Protein AF-0000000074580171 (afdb_homodimer)

pLDDT: mean 85.08, std 16.2, range [37.31, 98.12]

Foldseek 3Di:
DDKDKDWDWDDDPVDIDIDIDIDDPVQDPLNVVVVRVCCVVVVPDDSVDDDDDDDDDDDDPPDDDDPPDDDDDDDDPPPDPVVVVVVVVVD/DDKDKDWDWDDDPVDIDIDIDIDDPVQDPLNVVVVRVCCVVVVPDDSVDDDDDDDDDDDDPPDDDDPPDDDDDDDDVPPDPVVVVVVVVVD

Organism: Dichelobacter nodosus (strain VCS1703A) (NCBI:txid246195)

Sequence (182 aa):
MAQINVEIVYATAYRQKIISLAVEEGTTAQQAVLAAKIADFFPEIDLNQLDLGIFSQPCRADTPLRDGDRVEIYRPLRCDPKEMRRQRARRMAQINVEIVYATAYRQKIISLAVEEGTTAQQAVLAAKIADFFPEIDLNQLDLGIFSQPCRADTPLRDGDRVEIYRPLRCDPKEMRRQRARR

InterPro domains:
  IPR005346 RnfH protein [MF_00460] (4-91)
  IPR005346 RnfH protein [PF03658] (4-86)
  IPR005346 RnfH protein [PTHR37483] (1-90)
  IPR016155 Molybdopterin synthase/thiamin biosynthesis sulphur carrier, beta-grasp [SSF54285] (3-77)
  IPR037021 RnfH superfamily [G3DSA:3.10.20.280] (1-88)

Radius of gyration: 18.35 Å; Cα contacts (8 Å, |Δi|>4): 334; chains: 2; bounding box: 47×48×29 Å

Solvent-accessible surface area (backbone atoms only — not comparable to full-atom values): 10418 Å² total; per-residue (Å²): 126,61,71,28,44,33,33,40,36,42,66,58,90,86,47,74,49,78,46,76,46,77,42,52,64,67,41,21,47,45,58,50,48,59,71,64,45,53,45,81,80,38,71,82,59,48,88,89,67,72,47,34,25,34,37,42,45,80,41,60,54,74,39,63,53,53,68,53,33,30,38,36,49,56,72,73,78,82,61,52,67,64,54,57,49,51,51,60,69,71,99,127,62,72,28,44,35,33,40,36,42,66,57,98,86,46,74,48,78,45,75,47,76,42,52,64,66,41,20,48,45,57,49,48,59,72,64,45,52,48,81,81,38,70,82,59,50,88,89,66,70,48,32,25,35,37,42,44,80,41,61,53,75,40,60,51,54,69,52,33,30,37,36,49,56,73,72,78,83,60,53,68,64,54,58,50,52,42,62,67,72,100

Nearest PDB structures (foldseek):
  2hj1-assembly1_B  TM=7.634E-01  e=1.946E-07  Haemophilus influenzae 86-028NP
  4uc6-assembly2_B  TM=4.251E-01  e=2.407E+00  Human respiratory syncytial virus A2
  8oou-assembly1_A  TM=4.090E-01  e=1.962E+00  Respiratory syncytial virus
  4ucb-assembly2_A  TM=4.060E-01  e=3.160E+00  Human respiratory syncytial virus A2
  4uca-assembly2_B  TM=3.929E-01  e=3.382E+00  Human respiratory syncytial virus A2

Secondary structure (DSSP, 8-state):
--EEEEEEEEE-SS-EEEEEEEEETT-BHHHHHHHHTGGGT-TT--TTS--EEEEEEEE-TTPBP-TT-EEEEPPPS---HHHHHHHHHH-/--EEEEEEEEE-SS-EEEEEEEEETT-BHHHHHHHHTGGGT-TT--TTS--EEEEEEEE-TTPBP-TTEEEEEPPPS---HHHHHHHHHH-

Structure (mmCIF, N/CA/C/O backbone):
data_AF-0000000074580171-model_v1
#
loop_
_entity.id
_entity.type
_entity.pdbx_description
1 polymer 'Protein RnfH'
#
loop_
_atom_site.group_PDB
_atom_site.id
_atom_site.type_symbol
_atom_site.label_atom_id
_atom_site.label_alt_id
_atom_site.label_comp_id
_atom_site.label_asym_id
_atom_site.label_entity_id
_atom_site.label_seq_id
_atom_site.pdbx_PDB_ins_code
_atom_site.Cartn_x
_atom_site.Cartn_y
_atom_site.Cartn_z
_atom_site.occupancy
_atom_site.B_iso_or_equiv
_atom_site.auth_seq_id
_atom_site.auth_comp_id
_atom_site.auth_asym_id
_atom_site.auth_atom_id
_atom_site.pdbx_PDB_model_num
ATOM 1 N N . MET A 1 1 ? -21.453 4.652 14.773 1 78.06 1 MET A N 1
ATOM 2 C CA . MET A 1 1 ? -20.906 3.99 13.586 1 78.06 1 MET A CA 1
ATOM 3 C C . MET A 1 1 ? -19.562 3.348 13.898 1 78.06 1 MET A C 1
ATOM 5 O O . MET A 1 1 ? -18.844 3.787 14.797 1 78.06 1 MET A O 1
ATOM 9 N N . ALA A 1 2 ? -19.297 2.273 13.312 1 92.81 2 ALA A N 1
ATOM 10 C CA . ALA A 1 2 ? -18.047 1.574 13.625 1 92.81 2 ALA A CA 1
ATOM 11 C C . ALA A 1 2 ? -16.828 2.422 13.258 1 92.81 2 ALA A C 1
ATOM 13 O O . ALA A 1 2 ? -16.906 3.264 12.359 1 92.81 2 ALA A O 1
ATOM 14 N N . GLN A 1 3 ? -15.867 2.395 14.156 1 97.19 3 GLN A N 1
ATOM 15 C CA . GLN A 1 3 ? -14.648 3.154 13.914 1 97.19 3 GLN A CA 1
ATOM 16 C C . GLN A 1 3 ? -13.562 2.266 13.312 1 97.19 3 GLN A C 1
ATOM 18 O O . GLN A 1 3 ? -13.523 1.061 13.57 1 97.19 3 GLN A O 1
ATOM 23 N N . ILE A 1 4 ? -12.805 2.857 12.492 1 94.06 4 ILE A N 1
ATOM 24 C CA . ILE A 1 4 ? -11.602 2.209 11.977 1 94.06 4 ILE A CA 1
ATOM 25 C C . ILE A 1 4 ? -10.375 3.053 12.305 1 94.06 4 ILE A C 1
ATOM 27 O O . ILE A 1 4 ? -10.484 4.27 12.484 1 94.06 4 ILE A O 1
ATOM 31 N N . ASN A 1 5 ? -9.258 2.359 12.414 1 94.62 5 ASN A N 1
ATOM 32 C CA . ASN A 1 5 ? -7.984 3.031 12.672 1 94.62 5 ASN A CA 1
ATOM 33 C C . ASN A 1 5 ? -7.156 3.17 11.406 1 94.62 5 ASN A C 1
ATOM 35 O O . ASN A 1 5 ? -6.969 2.197 10.672 1 94.62 5 ASN A O 1
ATOM 39 N N . VAL A 1 6 ? -6.723 4.422 11.148 1 94.62 6 VAL A N 1
ATOM 40 C CA . VAL A 1 6 ? -5.906 4.66 9.961 1 94.62 6 VAL A CA 1
ATOM 41 C C . VAL A 1 6 ? -4.711 5.539 10.32 1 94.62 6 VAL A C 1
ATOM 43 O O . VAL A 1 6 ? -4.656 6.102 11.414 1 94.62 6 VAL A O 1
ATOM 46 N N . GLU A 1 7 ? -3.777 5.555 9.359 1 95 7 GLU A N 1
ATOM 47 C CA . GLU A 1 7 ? -2.615 6.422 9.516 1 95 7 GLU A CA 1
ATOM 48 C C . GLU A 1 7 ? -2.473 7.371 8.32 1 95 7 GLU A C 1
ATOM 50 O O . GLU A 1 7 ? -2.678 6.969 7.176 1 95 7 GLU A O 1
ATOM 55 N N . ILE A 1 8 ? -2.146 8.586 8.594 1 96.75 8 ILE A N 1
ATOM 56 C CA . ILE A 1 8 ? -1.8 9.578 7.586 1 96.75 8 ILE A CA 1
ATOM 57 C C . ILE A 1 8 ? -0.303 9.867 7.641 1 96.75 8 ILE A C 1
ATOM 59 O O . ILE A 1 8 ? 0.24 10.164 8.711 1 96.75 8 ILE A O 1
ATOM 63 N N . VAL A 1 9 ? 0.267 9.805 6.477 1 94.19 9 VAL A N 1
ATOM 64 C CA . VAL A 1 9 ? 1.719 9.953 6.449 1 94.19 9 VAL A CA 1
ATOM 65 C C . VAL A 1 9 ? 2.113 10.992 5.402 1 94.19 9 VAL A C 1
ATOM 67 O O . VAL A 1 9 ? 1.596 10.977 4.281 1 94.19 9 VAL A O 1
ATOM 70 N N . TYR A 1 10 ? 2.98 11.914 5.738 1 94.81 10 TYR A N 1
ATOM 71 C CA . TYR A 1 10 ? 3.662 12.828 4.828 1 94.81 10 TYR A CA 1
ATOM 72 C C . TYR A 1 10 ? 5.145 12.93 5.172 1 94.81 10 TYR A C 1
ATOM 74 O O . TYR A 1 10 ? 5.508 13.078 6.34 1 94.81 10 TYR A O 1
ATOM 82 N N . ALA A 1 11 ? 5.859 12.797 4.16 1 90.25 11 ALA A N 1
ATOM 83 C CA . ALA A 1 11 ? 7.301 12.812 4.402 1 90.25 11 ALA A CA 1
ATOM 84 C C . ALA A 1 11 ? 8.023 13.68 3.373 1 90.25 11 ALA A C 1
ATOM 86 O O . ALA A 1 11 ? 7.734 13.602 2.176 1 90.25 11 ALA A O 1
ATOM 87 N N . THR A 1 12 ? 8.859 14.516 3.887 1 86.94 12 THR A N 1
ATOM 88 C CA . THR A 1 12 ? 9.82 15.242 3.068 1 86.94 12 THR A CA 1
ATOM 89 C C . THR A 1 12 ? 11.234 14.688 3.26 1 86.94 12 THR A C 1
ATOM 91 O O . THR A 1 12 ? 11.422 13.695 3.965 1 86.94 12 THR A O 1
ATOM 94 N N . ALA A 1 13 ? 12.195 15.273 2.537 1 81.5 13 ALA A N 1
ATOM 95 C CA . ALA A 1 13 ? 13.578 14.828 2.664 1 81.5 13 ALA A CA 1
ATOM 96 C C . ALA A 1 13 ? 14.07 14.984 4.098 1 81.5 13 ALA A C 1
ATOM 98 O O . ALA A 1 13 ? 14.961 14.25 4.539 1 81.5 13 ALA A O 1
ATOM 99 N N . TYR A 1 14 ? 13.477 15.781 4.922 1 83.44 14 TYR A N 1
ATOM 100 C CA . TYR A 1 14 ? 14.07 16.109 6.211 1 83.44 14 TYR A CA 1
ATOM 101 C C . TYR A 1 14 ? 13.078 15.875 7.344 1 83.44 14 TYR A C 1
ATOM 103 O O . TYR A 1 14 ? 13.453 15.883 8.516 1 83.44 14 TYR A O 1
ATOM 111 N N . ARG A 1 15 ? 11.875 15.727 6.945 1 90.06 15 ARG A N 1
ATOM 112 C CA . ARG A 1 15 ? 10.867 15.633 7.996 1 90.06 15 ARG A CA 1
ATOM 113 C C . ARG A 1 15 ? 9.766 14.641 7.617 1 90.06 15 ARG A C 1
ATOM 115 O O . ARG A 1 15 ? 9.32 14.617 6.469 1 90.06 15 ARG A O 1
ATOM 122 N N . GLN A 1 16 ? 9.422 13.797 8.555 1 92.94 16 GLN A N 1
ATOM 123 C CA . GLN A 1 16 ? 8.297 12.883 8.375 1 92.94 16 GLN A CA 1
ATOM 124 C C . GLN A 1 16 ? 7.277 13.047 9.5 1 92.94 16 GLN A C 1
ATOM 126 O O . GLN A 1 16 ? 7.648 13.258 10.656 1 92.94 16 GLN A O 1
ATOM 131 N N . LYS A 1 17 ? 5.988 12.992 9.133 1 96 17 LYS A N 1
ATOM 132 C CA . LYS A 1 17 ? 4.902 13 10.109 1 96 17 LYS A CA 1
ATOM 133 C C . LYS A 1 17 ? 3.928 11.852 9.859 1 96 17 LYS A C 1
ATOM 135 O O . LYS A 1 17 ? 3.477 11.648 8.727 1 96 17 LYS A O 1
ATOM 140 N N . ILE A 1 18 ? 3.723 11.047 10.953 1 95.56 18 ILE A N 1
ATOM 141 C CA . ILE A 1 18 ? 2.732 9.977 10.938 1 95.56 18 ILE A CA 1
ATOM 142 C C . ILE A 1 18 ? 1.645 10.258 11.969 1 95.56 18 ILE A C 1
ATOM 144 O O . ILE A 1 18 ? 1.938 10.445 13.156 1 95.56 18 ILE A O 1
ATOM 148 N N . ILE A 1 19 ? 0.429 10.289 11.523 1 97.38 19 ILE A N 1
ATOM 149 C CA . ILE A 1 19 ? -0.688 10.562 12.414 1 97.38 19 ILE A CA 1
ATOM 150 C C . ILE A 1 19 ? -1.665 9.391 12.398 1 97.38 19 ILE A C 1
ATOM 152 O O . ILE A 1 19 ? -2.24 9.07 11.352 1 97.38 19 ILE A O 1
ATOM 156 N N . SER A 1 20 ? -1.737 8.789 13.508 1 96.81 20 SER A N 1
ATOM 157 C CA . SER A 1 20 ? -2.742 7.742 13.664 1 96.81 20 SER A CA 1
ATOM 158 C C . SER A 1 20 ? -4.051 8.312 14.195 1 96.81 20 SER A C 1
ATOM 160 O O . SER A 1 20 ? -4.051 9.117 15.133 1 96.81 20 SER A O 1
ATOM 162 N N . LEU A 1 21 ? -5.129 7.883 13.586 1 96.94 21 LEU A N 1
ATOM 163 C CA . LEU A 1 21 ? -6.402 8.398 14.078 1 96.94 21 LEU A CA 1
ATOM 164 C C . LEU A 1 21 ? -7.527 7.402 13.828 1 96.94 21 LEU A C 1
ATOM 166 O O . LEU A 1 21 ? -7.422 6.551 12.945 1 96.94 21 LEU A O 1
ATOM 170 N N . ALA A 1 22 ? -8.539 7.539 14.68 1 97.88 22 ALA A N 1
ATOM 171 C CA . ALA A 1 22 ? -9.773 6.777 14.508 1 97.88 22 ALA A CA 1
ATOM 172 C C . ALA A 1 22 ? -10.82 7.586 13.75 1 97.88 22 ALA A C 1
ATOM 174 O O . ALA A 1 22 ? -11.078 8.742 14.086 1 97.88 22 ALA A O 1
ATOM 175 N N . VAL A 1 23 ? -11.336 6.957 12.711 1 97.75 23 VAL A N 1
ATOM 176 C CA . VAL A 1 23 ? -12.367 7.621 11.922 1 97.75 23 VAL A CA 1
ATOM 177 C C . VAL A 1 23 ? -13.555 6.68 11.719 1 97.75 23 VAL A C 1
ATOM 179 O O . VAL A 1 23 ? -13.445 5.473 11.961 1 97.75 23 VAL A O 1
ATOM 182 N N . GLU A 1 24 ? -14.633 7.266 11.312 1 97.62 24 GLU A N 1
ATOM 183 C CA . GLU A 1 24 ? -15.805 6.438 11.039 1 97.62 24 GLU A CA 1
ATOM 184 C C . GLU A 1 24 ? -15.586 5.566 9.805 1 97.62 24 GLU A C 1
ATOM 186 O O . GLU A 1 24 ? -14.984 6.012 8.82 1 97.62 24 GLU A O 1
ATOM 191 N N . GLU A 1 25 ? -16.094 4.348 9.883 1 95.69 25 GLU A N 1
ATOM 192 C CA . GLU A 1 25 ? -16.125 3.52 8.68 1 95.69 25 GLU A CA 1
ATOM 193 C C . GLU A 1 25 ? -16.797 4.25 7.523 1 95.69 25 GLU A C 1
ATOM 195 O O . GLU A 1 25 ? -17.844 4.879 7.703 1 95.69 25 GLU A O 1
ATOM 200 N N . GLY A 1 26 ? -16.234 4.246 6.363 1 94.31 26 GLY A N 1
ATOM 201 C CA . GLY A 1 26 ? -16.766 4.973 5.223 1 94.31 26 GLY A CA 1
ATOM 202 C C . GLY A 1 26 ? -16.031 6.273 4.949 1 94.31 26 GLY A C 1
ATOM 203 O O . GLY A 1 26 ? -16.219 6.887 3.896 1 94.31 26 GLY A O 1
ATOM 204 N N . THR A 1 27 ? -15.211 6.695 5.891 1 97.06 27 THR A N 1
ATOM 205 C CA . THR A 1 27 ? -14.398 7.891 5.691 1 97.06 27 THR A CA 1
ATOM 206 C C . THR A 1 27 ? -13.484 7.723 4.488 1 97.06 27 THR A C 1
ATOM 208 O O . THR A 1 27 ? -12.883 6.664 4.297 1 97.06 27 THR A O 1
ATOM 211 N N . THR A 1 28 ? -13.383 8.766 3.672 1 96.19 28 THR A N 1
ATOM 212 C CA . THR A 1 28 ? -12.547 8.703 2.48 1 96.19 28 THR A CA 1
ATOM 213 C C . THR A 1 28 ? -11.117 9.125 2.807 1 96.19 28 THR A C 1
ATOM 215 O O . THR A 1 28 ? -10.859 9.68 3.877 1 96.19 28 THR A O 1
ATOM 218 N N . ALA A 1 29 ? -10.281 8.875 1.88 1 95.38 29 ALA A N 1
ATOM 219 C CA . ALA A 1 29 ? -8.883 9.273 2.043 1 95.38 29 ALA A CA 1
ATOM 220 C C . ALA A 1 29 ? -8.758 10.773 2.295 1 95.38 29 ALA A C 1
ATOM 222 O O . ALA A 1 29 ? -8.07 11.195 3.223 1 95.38 29 ALA A O 1
ATOM 223 N N . GLN A 1 30 ? -9.43 11.555 1.521 1 96.81 30 GLN A N 1
ATOM 224 C CA . GLN A 1 30 ? -9.352 13 1.682 1 96.81 30 GLN A CA 1
ATOM 225 C C . GLN A 1 30 ? -9.891 13.438 3.043 1 96.81 30 GLN A C 1
ATOM 227 O O . GLN A 1 30 ? -9.289 14.273 3.719 1 96.81 30 GLN A O 1
ATOM 232 N N . GLN A 1 31 ? -11.016 12.875 3.391 1 97.81 31 GLN A N 1
ATOM 233 C CA . GLN A 1 31 ? -11.617 13.227 4.676 1 97.81 31 GLN A CA 1
ATOM 234 C C . GLN A 1 31 ? -10.672 12.906 5.828 1 97.81 31 GLN A C 1
ATOM 236 O O . GLN A 1 31 ? -10.578 13.672 6.793 1 97.81 31 GLN A O 1
ATOM 241 N N . ALA A 1 32 ? -10.023 11.766 5.734 1 97.75 32 ALA A N 1
ATOM 242 C CA . ALA A 1 32 ? -9.078 11.367 6.777 1 97.75 32 ALA A CA 1
ATOM 243 C C . ALA A 1 32 ? -7.891 12.328 6.836 1 97.75 32 ALA A C 1
ATOM 245 O O . ALA A 1 32 ? -7.438 12.695 7.926 1 97.75 32 ALA A O 1
ATOM 246 N N . VAL A 1 33 ? -7.395 12.719 5.703 1 97.88 33 VAL A N 1
ATOM 247 C CA . VAL A 1 33 ? -6.289 13.672 5.641 1 97.88 33 VAL A CA 1
ATOM 248 C C . VAL A 1 33 ? -6.703 14.984 6.305 1 97.88 33 VAL A C 1
ATOM 250 O O . VAL A 1 33 ? -5.945 15.555 7.094 1 97.88 33 VAL A O 1
ATOM 253 N N . LEU A 1 34 ? -7.863 15.461 6.02 1 97.75 34 LEU A N 1
ATOM 254 C CA . LEU A 1 34 ? -8.375 16.688 6.609 1 97.75 34 LEU A CA 1
ATOM 255 C C . LEU A 1 34 ? -8.523 16.547 8.117 1 97.75 34 LEU A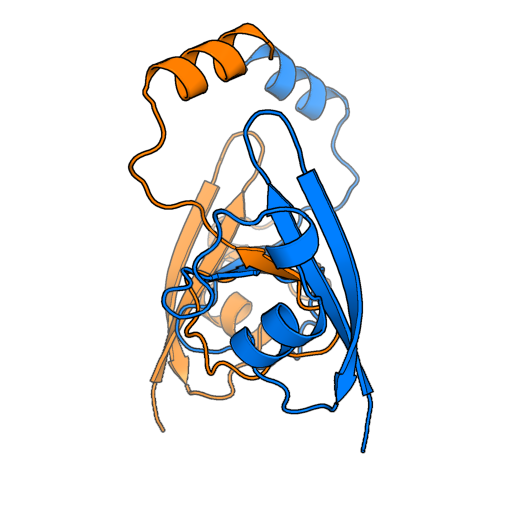 C 1
ATOM 257 O O . LEU A 1 34 ? -8.125 17.438 8.875 1 97.75 34 LEU A O 1
ATOM 261 N N . ALA A 1 35 ? -8.992 15.43 8.5 1 98 35 ALA A N 1
ATOM 262 C CA . ALA A 1 35 ? -9.203 15.18 9.922 1 98 35 ALA A CA 1
ATOM 263 C C . ALA A 1 35 ? -7.879 15.156 10.68 1 98 35 ALA A C 1
ATOM 265 O O . ALA A 1 35 ? -7.82 15.539 11.852 1 98 35 ALA A O 1
ATOM 266 N N . ALA A 1 36 ? -6.879 14.758 10.047 1 98.12 36 ALA A N 1
ATOM 267 C CA . ALA A 1 36 ? -5.559 14.641 10.656 1 98.12 36 ALA A CA 1
ATOM 268 C C . ALA A 1 36 ? -4.906 16.016 10.828 1 98.12 36 ALA A C 1
ATOM 270 O O . ALA A 1 36 ? -3.912 16.141 11.547 1 98.12 36 ALA A O 1
ATOM 271 N N . LYS A 1 37 ? -5.414 17.016 10.078 1 97.69 37 LYS A N 1
ATOM 272 C CA . LYS A 1 37 ? -4.879 18.375 10.125 1 97.69 37 LYS A CA 1
ATOM 273 C C . LYS A 1 37 ? -3.391 18.406 9.797 1 97.69 37 LYS A C 1
ATOM 275 O O . LYS A 1 37 ? -2.615 19.109 10.438 1 97.69 37 LYS A O 1
ATOM 280 N N . ILE A 1 38 ? -3.012 17.625 8.891 1 96.38 38 ILE A N 1
ATOM 281 C CA . ILE A 1 38 ? -1.619 17.453 8.492 1 96.38 38 ILE A CA 1
ATOM 282 C C . ILE A 1 38 ? -1.052 18.781 8.023 1 96.38 38 ILE A C 1
ATOM 284 O O . ILE A 1 38 ? 0.145 19.047 8.164 1 96.38 38 ILE A O 1
ATOM 288 N N . ALA A 1 39 ? -1.854 19.688 7.508 1 95.19 39 ALA A N 1
ATOM 289 C CA . ALA A 1 39 ? -1.424 20.984 6.992 1 95.19 39 ALA A CA 1
ATOM 290 C C . ALA A 1 39 ? -0.91 21.875 8.117 1 95.19 39 ALA A C 1
ATOM 292 O O . ALA A 1 39 ? -0.198 22.844 7.867 1 95.19 39 ALA A O 1
ATOM 293 N N . ASP A 1 40 ? -1.284 21.578 9.352 1 96.06 40 ASP A N 1
ATOM 294 C CA . ASP A 1 40 ? -0.739 22.312 10.492 1 96.06 40 ASP A CA 1
ATOM 295 C C . ASP A 1 40 ? 0.766 22.094 10.617 1 96.06 40 ASP A C 1
ATOM 297 O O . ASP A 1 40 ? 1.491 22.953 11.102 1 96.06 40 ASP A O 1
ATOM 301 N N . PHE A 1 41 ? 1.194 20.984 10.164 1 94.31 41 PHE A N 1
ATOM 302 C CA . PHE A 1 41 ? 2.604 20.625 10.258 1 94.31 41 PHE A CA 1
ATOM 303 C C . PHE A 1 41 ? 3.332 20.953 8.961 1 94.31 41 PHE A C 1
ATOM 305 O O . PHE A 1 41 ? 4.535 21.219 8.961 1 94.31 41 PHE A O 1
ATOM 312 N N . PHE A 1 42 ? 2.607 20.828 7.867 1 94.56 42 PHE A N 1
ATOM 313 C CA . PHE A 1 42 ? 3.139 21.094 6.535 1 94.56 42 PHE A CA 1
ATOM 314 C C . PHE A 1 42 ? 2.225 22.047 5.77 1 94.56 42 PHE A C 1
ATOM 316 O O . PHE A 1 42 ? 1.441 21.609 4.922 1 94.56 42 PHE A O 1
ATOM 323 N N . PRO A 1 43 ? 2.428 23.281 5.953 1 94.12 43 PRO A N 1
ATOM 324 C CA . PRO A 1 43 ? 1.531 24.266 5.34 1 94.12 43 PRO A CA 1
ATOM 325 C C . PRO A 1 43 ? 1.614 24.266 3.816 1 94.12 43 PRO A C 1
ATOM 327 O O . PRO A 1 43 ? 0.736 24.812 3.148 1 94.12 43 PRO A O 1
ATOM 330 N N . GLU A 1 44 ? 2.566 23.672 3.24 1 91.56 44 GLU A N 1
ATOM 331 C CA . GLU A 1 44 ? 2.76 23.641 1.794 1 91.56 44 GLU A CA 1
ATOM 332 C C . GLU A 1 44 ? 1.786 22.672 1.13 1 91.56 44 GLU A C 1
ATOM 334 O O . GLU A 1 44 ? 1.604 22.703 -0.09 1 91.56 44 GLU A O 1
ATOM 339 N N . ILE A 1 45 ? 1.227 21.812 1.882 1 93.62 45 ILE A N 1
ATOM 340 C CA . ILE A 1 45 ? 0.296 20.844 1.315 1 93.62 45 ILE A CA 1
ATOM 341 C C . ILE A 1 45 ? -0.976 21.562 0.857 1 93.62 45 ILE A C 1
ATOM 343 O O . ILE A 1 45 ? -1.599 22.297 1.632 1 93.62 45 ILE A O 1
ATOM 347 N N . ASP A 1 46 ? -1.277 21.328 -0.375 1 93.44 46 ASP A N 1
ATOM 348 C CA . ASP A 1 46 ? -2.553 21.812 -0.889 1 93.44 46 ASP A CA 1
ATOM 349 C C . ASP A 1 46 ? -3.662 20.797 -0.678 1 93.44 46 ASP A C 1
ATOM 351 O O . ASP A 1 46 ? -3.736 19.797 -1.4 1 93.44 46 ASP A O 1
ATOM 355 N N . LEU A 1 47 ? -4.582 21.031 0.178 1 93.19 47 LEU A N 1
ATOM 356 C CA . LEU A 1 47 ? -5.613 20.094 0.582 1 93.19 47 LEU A CA 1
ATOM 357 C C . LEU A 1 47 ? -6.656 19.922 -0.518 1 93.19 47 LEU A C 1
ATOM 359 O O . LEU A 1 47 ? -7.449 18.969 -0.484 1 93.19 47 LEU A O 1
ATOM 363 N N . ASN A 1 48 ? -6.637 20.844 -1.487 1 91 48 ASN A N 1
ATOM 364 C CA . ASN A 1 48 ? -7.578 20.75 -2.6 1 91 48 ASN A CA 1
ATOM 365 C C . ASN A 1 48 ? -7.004 19.906 -3.746 1 91 48 ASN A C 1
ATOM 367 O O . ASN A 1 48 ? -7.73 19.531 -4.66 1 91 48 ASN A O 1
ATOM 371 N N . GLN A 1 49 ? -5.754 19.75 -3.754 1 90.94 49 GLN A N 1
ATOM 372 C CA . GLN A 1 49 ? -5.066 18.969 -4.781 1 90.94 49 GLN A CA 1
ATOM 373 C C . GLN A 1 49 ? -4.133 17.938 -4.156 1 90.94 49 GLN A C 1
ATOM 375 O O . GLN A 1 49 ? -2.912 18.094 -4.195 1 90.94 49 GLN A O 1
ATOM 380 N N . LEU A 1 50 ? -4.703 16.906 -3.742 1 93.31 50 LEU A N 1
ATOM 381 C CA . LEU A 1 50 ? -3.932 15.875 -3.053 1 93.31 50 LEU A CA 1
ATOM 382 C C . LEU A 1 50 ? -3.625 14.711 -3.986 1 93.31 50 LEU A C 1
ATOM 384 O O . LEU A 1 50 ? -4.52 14.203 -4.668 1 93.31 50 LEU A O 1
ATOM 388 N N . ASP A 1 51 ? -2.379 14.383 -4.094 1 90.75 51 ASP A N 1
ATOM 389 C CA . ASP A 1 51 ? -1.978 13.094 -4.637 1 90.75 51 ASP A CA 1
ATOM 390 C C . ASP A 1 51 ? -1.764 12.07 -3.525 1 90.75 51 ASP A C 1
ATOM 392 O O . ASP A 1 51 ? -0.893 12.25 -2.67 1 90.75 51 ASP A O 1
ATOM 396 N N . LEU A 1 52 ? -2.617 11.039 -3.578 1 92.44 52 LEU A N 1
ATOM 397 C CA . LEU A 1 52 ? -2.633 10.117 -2.443 1 92.44 52 LEU A CA 1
ATOM 398 C C . LEU A 1 52 ? -2.367 8.688 -2.895 1 92.44 52 LEU A C 1
ATOM 400 O O . LEU A 1 52 ? -2.678 8.328 -4.031 1 92.44 52 LEU A O 1
ATOM 404 N N . GLY A 1 53 ? -1.835 7.957 -2.031 1 89.88 53 GLY A N 1
ATOM 405 C CA . GLY A 1 53 ? -1.735 6.512 -2.154 1 89.88 53 GLY A CA 1
ATOM 406 C C . GLY A 1 53 ? -2.09 5.781 -0.874 1 89.88 53 GLY A C 1
ATOM 407 O O . GLY A 1 53 ? -1.872 6.297 0.224 1 89.88 53 GLY A O 1
ATOM 408 N N . ILE A 1 54 ? -2.68 4.727 -1.01 1 87.94 54 ILE A N 1
ATOM 409 C CA . ILE A 1 54 ? -2.994 3.904 0.153 1 87.94 54 ILE A CA 1
ATOM 410 C C . ILE A 1 54 ? -2.059 2.699 0.2 1 87.94 54 ILE A C 1
ATOM 412 O O . ILE A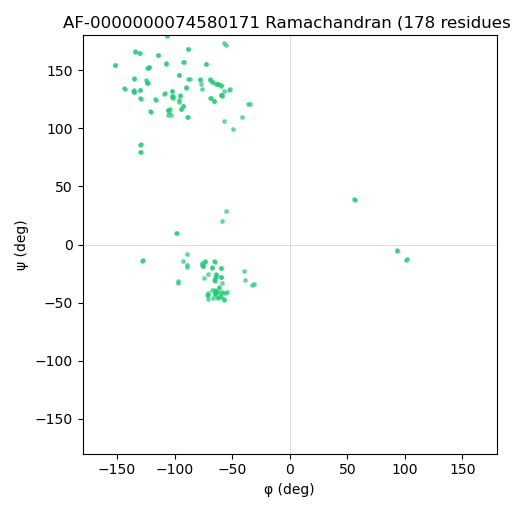 1 54 ? -1.852 2.027 -0.813 1 87.94 54 ILE A O 1
ATOM 416 N N . PHE A 1 55 ? -1.292 2.67 1.133 1 76.69 55 PHE A N 1
ATOM 417 C CA . PHE A 1 55 ? -0.424 1.522 1.371 1 76.69 55 PHE A CA 1
ATOM 418 C C . PHE A 1 55 ? -0.924 0.701 2.553 1 76.69 55 PHE A C 1
ATOM 420 O O . PHE A 1 55 ? -1.464 1.252 3.516 1 76.69 55 PHE A O 1
ATOM 427 N N . SER A 1 56 ? -1.396 -0.533 2.164 1 64.69 56 SER A N 1
ATOM 428 C CA . SER A 1 56 ? -1.929 -1.344 3.254 1 64.69 56 SER A CA 1
ATOM 429 C C . SER A 1 56 ? -0.807 -1.959 4.086 1 64.69 56 SER A C 1
ATOM 431 O O . SER A 1 56 ? 0.3 -2.168 3.584 1 64.69 56 SER A O 1
ATOM 433 N N . GLN A 1 57 ? -1.106 -1.895 5.434 1 65.75 57 GLN A N 1
ATOM 434 C CA . GLN A 1 57 ? -0.488 -2.836 6.363 1 65.75 57 GLN A CA 1
ATOM 435 C C . GLN A 1 57 ? -0.773 -4.277 5.957 1 65.75 57 GLN A C 1
ATOM 437 O O . GLN A 1 57 ? -1.668 -4.535 5.148 1 65.75 57 GLN A O 1
ATOM 442 N N . PRO A 1 58 ? -0.244 -5.164 6.539 1 75.94 58 PRO A N 1
ATOM 443 C CA . PRO A 1 58 ? -0.657 -6.566 6.441 1 75.94 58 PRO A CA 1
ATOM 444 C C . PRO A 1 58 ? -2.168 -6.727 6.285 1 75.94 58 PRO A C 1
ATOM 446 O O . PRO A 1 58 ? -2.939 -5.98 6.895 1 75.94 58 PRO A O 1
ATOM 449 N N . CYS A 1 59 ? -2.629 -7.379 5.16 1 84.06 59 CYS A N 1
ATOM 450 C CA . CYS A 1 59 ? -4.055 -7.586 4.934 1 84.06 59 CYS A CA 1
ATOM 451 C C . CYS A 1 59 ? -4.434 -9.047 5.145 1 84.06 59 CYS A C 1
ATOM 453 O O . CYS A 1 59 ? -3.592 -9.938 5 1 84.06 59 CYS A O 1
ATOM 455 N N . ARG A 1 60 ? -5.695 -9.203 5.449 1 87.5 60 ARG A N 1
ATOM 456 C CA . ARG A 1 60 ? -6.215 -10.562 5.547 1 87.5 60 ARG A CA 1
ATOM 457 C C . ARG A 1 60 ? -6.344 -11.195 4.164 1 87.5 60 ARG A C 1
ATOM 459 O O . ARG A 1 60 ? -6.582 -10.5 3.176 1 87.5 60 ARG A O 1
ATOM 466 N N . ALA A 1 61 ? -6.305 -12.484 4.199 1 91.94 61 ALA A N 1
ATOM 467 C CA . ALA A 1 61 ? -6.441 -13.234 2.953 1 91.94 61 ALA A CA 1
ATOM 468 C C . ALA A 1 61 ? -7.812 -13.016 2.324 1 91.94 61 ALA A C 1
ATOM 470 O O . ALA A 1 61 ? -7.953 -13.055 1.1 1 91.94 61 ALA A O 1
ATOM 471 N N . ASP A 1 62 ? -8.828 -12.672 3.102 1 93.19 62 ASP A N 1
ATOM 472 C CA . ASP A 1 62 ? -10.203 -12.562 2.605 1 93.19 62 ASP A CA 1
ATOM 473 C C . ASP A 1 62 ? -10.562 -11.117 2.299 1 93.19 62 ASP A C 1
ATOM 475 O O . ASP A 1 62 ? -11.727 -10.805 2.035 1 93.19 62 ASP A O 1
ATOM 479 N N . THR A 1 63 ? -9.641 -10.203 2.305 1 89.56 63 THR A N 1
ATOM 480 C CA . THR A 1 63 ? -9.898 -8.805 1.989 1 89.56 63 THR A CA 1
ATOM 481 C C . THR A 1 63 ? -10.312 -8.641 0.53 1 89.56 63 THR A C 1
ATOM 483 O O . THR A 1 63 ? -9.57 -9.023 -0.378 1 89.56 63 THR A O 1
ATOM 486 N N . PRO A 1 64 ? -11.469 -8.047 0.287 1 91.19 64 PRO A N 1
ATOM 487 C CA . PRO A 1 64 ? -11.82 -7.773 -1.106 1 91.19 64 PRO A CA 1
ATOM 488 C C . PRO A 1 64 ? -10.914 -6.723 -1.748 1 91.19 64 PRO A C 1
ATOM 490 O O . PRO A 1 64 ? -10.594 -5.711 -1.121 1 91.19 64 PRO A O 1
ATOM 493 N N . LEU A 1 65 ? -10.57 -6.973 -2.971 1 90.75 65 LEU A N 1
ATOM 494 C CA . LEU A 1 65 ? -9.641 -6.086 -3.66 1 90.75 65 LEU A CA 1
ATOM 495 C C . LEU A 1 65 ? -10.383 -4.992 -4.418 1 90.75 65 LEU A C 1
ATOM 497 O O . LEU A 1 65 ? -11.562 -5.152 -4.746 1 90.75 65 LEU A O 1
ATOM 501 N N . ARG A 1 66 ? -9.711 -3.924 -4.672 1 88 66 ARG A N 1
ATOM 502 C CA . ARG A 1 66 ? -10.18 -2.818 -5.5 1 88 66 ARG A CA 1
ATOM 503 C C . ARG A 1 66 ? -9.336 -2.68 -6.762 1 88 66 ARG A C 1
ATOM 505 O O . ARG A 1 66 ? -8.242 -3.254 -6.848 1 88 66 ARG A O 1
ATOM 512 N N . ASP A 1 67 ? -9.938 -1.959 -7.637 1 89.5 67 ASP A N 1
ATOM 513 C CA . ASP A 1 67 ? -9.203 -1.731 -8.875 1 89.5 67 ASP A CA 1
ATOM 514 C C . ASP A 1 67 ? -7.871 -1.035 -8.602 1 89.5 67 ASP A C 1
ATOM 516 O O . ASP A 1 67 ? -7.824 -0.032 -7.887 1 89.5 67 ASP A O 1
ATOM 520 N N . GLY A 1 68 ? -6.816 -1.607 -9.141 1 88.38 68 GLY A N 1
ATOM 521 C CA . GLY A 1 68 ? -5.508 -0.992 -9.016 1 88.38 68 GLY A CA 1
ATOM 522 C C . GLY A 1 68 ? -4.719 -1.502 -7.824 1 88.38 68 GLY A C 1
ATOM 523 O O . GLY A 1 68 ? -3.545 -1.163 -7.66 1 88.38 68 GLY A O 1
ATOM 524 N N . ASP A 1 69 ? -5.258 -2.35 -6.941 1 89.44 69 ASP A N 1
ATOM 525 C CA . ASP A 1 69 ? -4.531 -2.871 -5.789 1 89.44 69 ASP A CA 1
ATOM 526 C C . ASP A 1 69 ? -3.342 -3.721 -6.227 1 89.44 69 ASP A C 1
ATOM 528 O O . ASP A 1 69 ? -3.434 -4.477 -7.195 1 89.44 69 ASP A O 1
ATOM 532 N N . ARG A 1 70 ? -2.262 -3.492 -5.504 1 90.31 70 ARG A N 1
ATOM 533 C CA . ARG A 1 70 ? -1.113 -4.387 -5.605 1 90.31 70 ARG A CA 1
ATOM 534 C C . ARG A 1 70 ? -0.998 -5.273 -4.371 1 90.31 70 ARG A C 1
ATOM 536 O O . ARG A 1 70 ? -0.799 -4.777 -3.262 1 90.31 70 ARG A O 1
ATOM 543 N N . VAL A 1 71 ? -1.139 -6.516 -4.594 1 93.19 71 VAL A N 1
ATOM 544 C CA . VAL A 1 71 ? -1.015 -7.477 -3.502 1 93.19 71 VAL A CA 1
ATOM 545 C C . VAL A 1 71 ? 0.422 -7.988 -3.424 1 93.19 71 VAL A C 1
ATOM 547 O O . VAL A 1 71 ? 0.917 -8.609 -4.363 1 93.19 71 VAL A O 1
ATOM 550 N N . GLU A 1 72 ? 0.955 -7.699 -2.295 1 92.12 72 GLU A N 1
ATOM 551 C CA . GLU A 1 72 ? 2.307 -8.188 -2.037 1 92.12 72 GLU A CA 1
ATOM 552 C C . GLU A 1 72 ? 2.285 -9.414 -1.126 1 92.12 72 GLU A C 1
ATOM 554 O O . GLU A 1 72 ? 1.615 -9.414 -0.092 1 92.12 72 GLU A O 1
ATOM 559 N N . ILE A 1 73 ? 3.035 -10.477 -1.534 1 93.19 73 ILE A N 1
ATOM 560 C CA . ILE A 1 73 ? 3.203 -11.672 -0.711 1 93.19 73 ILE A CA 1
ATOM 561 C C . ILE A 1 73 ? 4.508 -11.578 0.074 1 93.19 73 ILE A C 1
ATOM 563 O O . ILE A 1 73 ? 5.59 -11.492 -0.515 1 93.19 73 ILE A O 1
ATOM 567 N N . TYR A 1 74 ? 4.344 -11.672 1.318 1 90.44 74 TYR A N 1
ATOM 568 C CA . TYR A 1 74 ? 5.52 -11.562 2.176 1 90.44 74 TYR A CA 1
ATOM 569 C C . TYR A 1 74 ? 6.203 -12.906 2.348 1 90.44 74 TYR A C 1
ATOM 571 O O . TYR A 1 74 ? 5.539 -13.945 2.408 1 90.44 74 TYR A O 1
ATOM 579 N N . ARG A 1 75 ? 7.469 -12.898 2.381 1 86.88 75 ARG A N 1
ATOM 580 C CA . ARG A 1 75 ? 8.242 -14.109 2.631 1 86.88 75 ARG A CA 1
ATOM 581 C C . ARG A 1 75 ? 8.242 -14.461 4.117 1 86.88 75 ARG A C 1
ATOM 583 O O . ARG A 1 75 ? 8.203 -13.57 4.969 1 86.88 75 ARG A O 1
ATOM 590 N N . PRO A 1 76 ? 8.18 -15.805 4.371 1 76.19 76 PRO A N 1
ATOM 591 C CA . PRO A 1 76 ? 8.312 -16.188 5.781 1 76.19 76 PRO A CA 1
ATOM 592 C C . PRO A 1 76 ? 9.641 -15.719 6.391 1 76.19 76 PRO A C 1
ATOM 594 O O . PRO A 1 76 ? 10.641 -15.609 5.68 1 76.19 76 PRO A O 1
ATOM 597 N N . LEU A 1 77 ? 9.602 -15.008 7.562 1 62.19 77 LEU A N 1
ATOM 598 C CA . LEU A 1 77 ? 10.75 -14.469 8.273 1 62.19 77 LEU A CA 1
ATOM 599 C C . LEU A 1 77 ? 11.914 -15.453 8.242 1 62.19 77 LEU A C 1
ATOM 601 O O . LEU A 1 77 ? 13.039 -15.102 8.617 1 62.19 77 LEU A O 1
ATOM 605 N N . ARG A 1 78 ? 11.977 -16.641 8.078 1 58.56 78 ARG A N 1
ATOM 606 C CA . ARG A 1 78 ? 13.195 -17.438 8.164 1 58.56 78 ARG A CA 1
ATOM 607 C C . ARG A 1 78 ? 14.266 -16.891 7.227 1 58.56 78 ARG A C 1
ATOM 609 O O . ARG A 1 78 ? 14.422 -17.375 6.105 1 58.56 78 ARG A O 1
ATOM 616 N N . CYS A 1 79 ? 14.227 -15.586 6.977 1 51.31 79 CYS A N 1
ATOM 617 C CA . CYS A 1 79 ? 15.297 -15.055 6.137 1 51.31 79 CYS A CA 1
ATOM 618 C C . CYS A 1 79 ? 16.641 -15.672 6.508 1 51.31 79 CYS A C 1
ATOM 620 O O . CYS A 1 79 ? 17.016 -15.695 7.68 1 51.31 79 CYS A O 1
ATOM 622 N N . ASP A 1 80 ? 17.172 -16.438 5.77 1 53.22 80 ASP A N 1
ATOM 623 C CA . ASP A 1 80 ? 18.547 -16.891 5.895 1 53.22 80 ASP A CA 1
ATOM 624 C C . ASP A 1 80 ? 19.5 -15.719 6.082 1 53.22 80 ASP A C 1
ATOM 626 O O . ASP A 1 80 ? 19.562 -14.82 5.238 1 53.22 80 ASP A O 1
ATOM 630 N N . PRO A 1 81 ? 19.891 -15.477 7.352 1 53.66 81 PRO A N 1
ATOM 631 C CA . PRO A 1 81 ? 20.891 -14.438 7.621 1 53.66 81 PRO A CA 1
ATOM 632 C C . PRO A 1 81 ? 21.891 -14.281 6.488 1 53.66 81 PRO A C 1
ATOM 634 O O . PRO A 1 81 ? 22.375 -13.172 6.238 1 53.66 81 PRO A O 1
ATOM 637 N N . LYS A 1 82 ? 22.188 -15.289 5.891 1 57.25 82 LYS A N 1
ATOM 638 C CA . LYS A 1 82 ? 23.156 -15.234 4.797 1 57.25 82 LYS A CA 1
ATOM 639 C C . LYS A 1 82 ? 22.594 -14.461 3.607 1 57.25 82 LYS A C 1
ATOM 641 O O . LYS A 1 82 ? 23.312 -13.672 2.982 1 57.25 82 LYS A O 1
ATOM 646 N N . GLU A 1 83 ? 21.484 -14.648 3.395 1 53.09 83 GLU A N 1
ATOM 647 C CA . GLU A 1 83 ? 20.859 -13.969 2.258 1 53.09 83 GLU A CA 1
ATOM 648 C C . GLU A 1 83 ? 20.672 -12.477 2.533 1 53.09 83 GLU A C 1
ATOM 650 O O . GLU A 1 83 ? 20.891 -11.648 1.649 1 53.09 83 GLU A O 1
ATOM 655 N N . MET A 1 84 ? 20.234 -12.148 3.695 1 50.94 84 MET A N 1
ATOM 656 C CA . MET A 1 84 ? 20.203 -10.75 4.098 1 50.94 84 MET A CA 1
ATOM 657 C C . MET A 1 84 ? 21.578 -10.102 3.955 1 50.94 84 MET A C 1
ATOM 659 O O . MET A 1 84 ? 21.688 -8.953 3.539 1 50.94 84 MET A O 1
ATOM 663 N N . ARG A 1 85 ? 22.516 -10.781 4.305 1 54.59 85 ARG A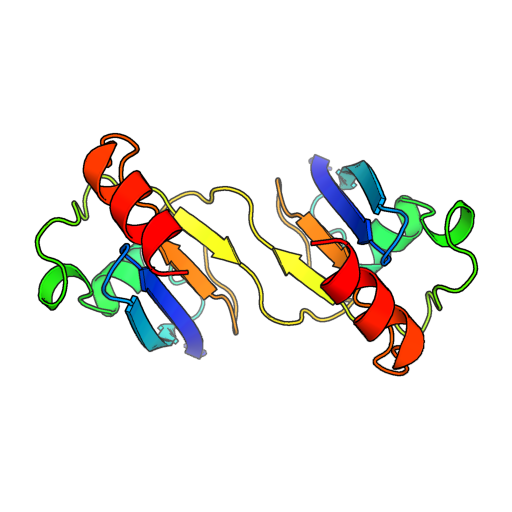 N 1
ATOM 664 C CA . ARG A 1 85 ? 23.891 -10.312 4.164 1 54.59 85 ARG A CA 1
ATOM 665 C C . ARG A 1 85 ? 24.266 -10.156 2.695 1 54.59 85 ARG A C 1
ATOM 667 O O . ARG A 1 85 ? 24.984 -9.219 2.332 1 54.59 85 ARG A O 1
ATOM 674 N N . ARG A 1 86 ? 23.938 -10.984 1.939 1 52.25 86 ARG A N 1
ATOM 675 C CA . ARG A 1 86 ? 24.25 -10.922 0.516 1 52.25 86 ARG A CA 1
ATOM 676 C C . ARG A 1 86 ? 23.547 -9.75 -0.152 1 52.25 86 ARG A C 1
ATOM 678 O O . ARG A 1 86 ? 24.141 -9.047 -0.975 1 52.25 86 ARG A O 1
ATOM 685 N N . GLN A 1 87 ? 22.438 -9.469 0.145 1 48.12 87 GLN A N 1
ATOM 686 C CA . GLN A 1 87 ? 21.656 -8.367 -0.407 1 48.12 87 GLN A CA 1
ATOM 687 C C . GLN A 1 87 ? 22.188 -7.023 0.077 1 48.12 87 GLN A C 1
ATOM 689 O O . GLN A 1 87 ? 22.203 -6.043 -0.673 1 48.12 87 GLN A O 1
ATOM 694 N N . ARG A 1 88 ? 22.484 -6.93 1.285 1 47 88 ARG A N 1
ATOM 695 C CA . ARG A 1 88 ? 23.125 -5.719 1.785 1 47 88 ARG A CA 1
ATOM 696 C C . ARG A 1 88 ? 24.484 -5.492 1.114 1 47 88 ARG A C 1
ATOM 698 O O . ARG A 1 88 ? 24.953 -4.355 1.008 1 47 88 ARG A O 1
ATOM 705 N N . ALA A 1 89 ? 25.203 -6.547 0.85 1 50.59 89 ALA A N 1
ATOM 706 C CA . ALA A 1 89 ? 26.5 -6.43 0.18 1 50.59 89 ALA A CA 1
ATOM 707 C C . ALA A 1 89 ? 26.328 -6.035 -1.284 1 50.59 89 ALA A C 1
ATOM 709 O O . ALA A 1 89 ? 27.219 -5.43 -1.881 1 50.59 89 ALA A O 1
ATOM 710 N N . ARG A 1 90 ? 25.219 -6.324 -1.875 1 43.41 90 ARG A N 1
ATOM 711 C CA . ARG A 1 90 ? 25.031 -5.996 -3.283 1 43.41 90 ARG A CA 1
ATOM 712 C C . ARG A 1 90 ? 24.375 -4.633 -3.443 1 43.41 90 ARG A C 1
ATOM 714 O O . ARG A 1 90 ? 24.219 -4.137 -4.562 1 43.41 90 ARG A O 1
ATOM 721 N N . ARG A 1 91 ? 23.797 -4.043 -2.357 1 37.31 91 ARG A N 1
ATOM 722 C CA . ARG A 1 91 ? 23.406 -2.652 -2.572 1 37.31 91 ARG A CA 1
ATOM 723 C C . ARG A 1 91 ? 24.594 -1.718 -2.363 1 37.31 91 ARG A C 1
ATOM 725 O O . ARG A 1 91 ? 25.375 -1.901 -1.429 1 37.31 91 ARG A O 1
ATOM 732 N N . MET B 1 1 ? -20.062 -9.5 -14.414 1 78.19 1 MET B N 1
ATOM 733 C CA . MET B 1 1 ? -19.656 -8.75 -13.227 1 78.19 1 MET B CA 1
ATOM 734 C C . MET B 1 1 ? -18.5 -7.809 -13.555 1 78.19 1 MET B C 1
ATOM 736 O O . MET B 1 1 ? -17.734 -8.055 -14.492 1 78.19 1 MET B O 1
ATOM 740 N N . ALA B 1 2 ? -18.469 -6.695 -12.969 1 93.06 2 ALA B N 1
ATOM 741 C CA . ALA B 1 2 ? -17.422 -5.73 -13.297 1 93.06 2 ALA B CA 1
ATOM 742 C C . ALA B 1 2 ? -16.047 -6.273 -12.961 1 93.06 2 ALA B C 1
ATOM 744 O O . ALA B 1 2 ? -15.898 -7.121 -12.078 1 93.06 2 ALA B O 1
ATOM 745 N N . GLN B 1 3 ? -15.125 -6.02 -13.875 1 97.25 3 GLN B N 1
ATOM 746 C CA . GLN B 1 3 ? -13.758 -6.477 -13.664 1 97.25 3 GLN B CA 1
ATOM 747 C C . GLN B 1 3 ? -12.891 -5.367 -13.078 1 97.25 3 GLN B C 1
ATOM 749 O O . GLN B 1 3 ? -13.133 -4.184 -13.328 1 97.25 3 GLN B O 1
ATOM 754 N N . ILE B 1 4 ? -12 -5.766 -12.266 1 94 4 ILE B N 1
ATOM 755 C CA . ILE B 1 4 ? -10.977 -4.859 -11.766 1 94 4 ILE B CA 1
ATOM 756 C C . ILE B 1 4 ? -9.594 -5.402 -12.117 1 94 4 ILE B C 1
ATOM 758 O O . ILE B 1 4 ? -9.414 -6.609 -12.297 1 94 4 ILE B O 1
ATOM 762 N N . ASN B 1 5 ? -8.656 -4.473 -12.234 1 94.56 5 ASN B N 1
ATOM 763 C CA . ASN B 1 5 ? -7.277 -4.836 -12.516 1 94.56 5 ASN B CA 1
ATOM 764 C C . ASN B 1 5 ? -6.41 -4.781 -11.266 1 94.56 5 ASN B C 1
ATOM 766 O O . ASN B 1 5 ? -6.438 -3.791 -10.531 1 94.56 5 ASN B O 1
ATOM 770 N N . VAL B 1 6 ? -5.707 -5.91 -11.023 1 94.5 6 VAL B N 1
ATOM 771 C CA . VAL B 1 6 ? -4.836 -5.953 -9.852 1 94.5 6 VAL B CA 1
ATOM 772 C C . VAL B 1 6 ? -3.48 -6.543 -10.234 1 94.5 6 VAL B C 1
ATOM 774 O O . VAL B 1 6 ? -3.318 -7.082 -11.336 1 94.5 6 VAL B O 1
ATOM 777 N N . GLU B 1 7 ? -2.553 -6.328 -9.289 1 95 7 GLU B N 1
ATOM 778 C CA . GLU B 1 7 ? -1.227 -6.914 -9.469 1 95 7 GLU B CA 1
ATOM 779 C C . GLU B 1 7 ? -0.85 -7.801 -8.289 1 95 7 GLU B C 1
ATOM 781 O O . GLU B 1 7 ? -1.121 -7.461 -7.137 1 95 7 GLU B O 1
ATOM 786 N N . ILE B 1 8 ? -0.252 -8.906 -8.578 1 96.75 8 ILE B N 1
ATOM 787 C CA . ILE B 1 8 ? 0.329 -9.797 -7.582 1 96.75 8 ILE B CA 1
ATOM 788 C C . ILE B 1 8 ? 1.853 -9.742 -7.66 1 96.75 8 ILE B C 1
ATOM 790 O O . ILE B 1 8 ? 2.43 -9.891 -8.742 1 96.75 8 ILE B O 1
ATOM 794 N N . VAL B 1 9 ? 2.414 -9.547 -6.508 1 94.31 9 VAL B N 1
ATOM 795 C CA . VAL B 1 9 ? 3.863 -9.359 -6.508 1 94.31 9 VAL B CA 1
ATOM 796 C C . VAL B 1 9 ? 4.5 -10.281 -5.469 1 94.31 9 VAL B C 1
ATOM 798 O O . VAL B 1 9 ? 4.012 -10.383 -4.34 1 94.31 9 VAL B O 1
ATOM 801 N N . TYR B 1 10 ? 5.551 -10.977 -5.82 1 94.88 10 TYR B N 1
ATOM 802 C CA . TYR B 1 10 ? 6.441 -11.703 -4.926 1 94.88 10 TYR B CA 1
ATOM 803 C C . TYR B 1 10 ? 7.898 -11.461 -5.293 1 94.88 10 TYR B C 1
ATOM 805 O O . TYR B 1 10 ? 8.266 -11.508 -6.469 1 94.88 10 TYR B O 1
ATOM 813 N N . ALA B 1 11 ? 8.594 -11.18 -4.285 1 90.38 11 ALA B N 1
ATOM 814 C CA . ALA B 1 11 ? 9.992 -10.859 -4.551 1 90.38 11 ALA B CA 1
ATOM 815 C C . ALA B 1 11 ? 10.906 -11.539 -3.535 1 90.38 11 ALA B C 1
ATOM 817 O O . ALA B 1 11 ? 10.625 -11.539 -2.334 1 90.38 11 ALA B O 1
ATOM 818 N N . THR B 1 12 ? 11.914 -12.156 -4.066 1 87.25 12 THR B N 1
ATOM 819 C CA . THR B 1 12 ? 13.023 -12.648 -3.264 1 87.25 12 THR B CA 1
ATOM 820 C C . THR B 1 12 ? 14.266 -11.781 -3.467 1 87.25 12 THR B C 1
ATOM 822 O O . THR B 1 12 ? 14.211 -10.766 -4.164 1 87.25 12 THR B O 1
ATOM 825 N N . ALA B 1 13 ? 15.359 -12.148 -2.768 1 81.75 13 ALA B N 1
ATOM 826 C CA . ALA B 1 13 ? 16.609 -11.391 -2.912 1 81.75 13 ALA B CA 1
ATOM 827 C C . ALA B 1 13 ? 17.094 -11.422 -4.355 1 81.75 13 ALA B C 1
ATOM 829 O O . ALA B 1 13 ? 17.797 -10.508 -4.801 1 81.75 13 ALA B O 1
ATOM 830 N N . TYR B 1 14 ? 16.688 -12.328 -5.156 1 83.94 14 TYR B N 1
ATOM 831 C CA . TYR B 1 14 ? 17.312 -12.516 -6.461 1 83.94 14 TYR B CA 1
ATOM 832 C C . TYR B 1 14 ? 16.266 -12.508 -7.574 1 83.94 14 TYR B C 1
ATOM 834 O O . TYR B 1 14 ? 16.625 -12.414 -8.758 1 83.94 14 TYR B O 1
ATOM 842 N N . ARG B 1 15 ? 15.078 -12.617 -7.156 1 90.5 15 ARG B N 1
ATOM 843 C CA . ARG B 1 15 ? 14.055 -12.758 -8.195 1 90.5 15 ARG B CA 1
ATOM 844 C C . ARG B 1 15 ? 12.766 -12.039 -7.789 1 90.5 15 ARG B C 1
ATOM 846 O O . ARG B 1 15 ? 12.344 -12.117 -6.637 1 90.5 15 ARG B O 1
ATOM 853 N N . GLN B 1 16 ? 12.227 -11.32 -8.727 1 93.25 16 GLN B N 1
ATOM 854 C CA . GLN B 1 16 ? 10.922 -10.695 -8.531 1 93.25 16 GLN B CA 1
ATOM 855 C C . GLN B 1 16 ? 9.953 -11.086 -9.641 1 93.25 16 GLN B C 1
ATOM 857 O O . GLN B 1 16 ? 10.344 -11.211 -10.805 1 93.25 16 GLN B O 1
ATOM 862 N N . LYS B 1 17 ? 8.672 -11.312 -9.258 1 96.19 17 LYS B N 1
ATOM 863 C CA . LYS B 1 17 ? 7.605 -11.562 -10.227 1 96.19 17 LYS B CA 1
ATOM 864 C C . LYS B 1 17 ? 6.395 -10.68 -9.953 1 96.19 17 LYS B C 1
ATOM 866 O O . LYS B 1 17 ? 5.934 -10.586 -8.812 1 96.19 17 LYS B O 1
ATOM 871 N N . ILE B 1 18 ? 5.992 -9.945 -11.031 1 95.75 18 ILE B N 1
ATOM 872 C CA . ILE B 1 18 ? 4.781 -9.133 -10.992 1 95.75 18 ILE B CA 1
ATOM 873 C C . ILE B 1 18 ? 3.773 -9.664 -12.016 1 95.75 18 ILE B C 1
ATOM 875 O O . ILE B 1 18 ? 4.082 -9.773 -13.203 1 95.75 18 ILE B O 1
ATOM 879 N N . ILE B 1 19 ? 2.586 -9.969 -11.547 1 97.5 19 ILE B N 1
ATOM 880 C CA . ILE B 1 19 ? 1.546 -10.492 -12.43 1 97.5 19 ILE B CA 1
ATOM 881 C C . ILE B 1 19 ? 0.326 -9.57 -12.383 1 97.5 19 ILE B C 1
ATOM 883 O O . ILE B 1 19 ? -0.293 -9.398 -11.328 1 97.5 19 ILE B O 1
ATOM 887 N N . SER B 1 20 ? 0.116 -9 -13.508 1 96.88 20 SER B N 1
ATOM 888 C CA . SER B 1 20 ? -1.106 -8.219 -13.641 1 96.88 20 SER B CA 1
ATOM 889 C C . SER B 1 20 ? -2.26 -9.07 -14.156 1 96.88 20 SER B C 1
ATOM 891 O O . SER B 1 20 ? -2.09 -9.859 -15.086 1 96.88 20 SER B O 1
ATOM 893 N N . LEU B 1 21 ? -3.408 -8.906 -13.516 1 97 21 LEU B N 1
ATOM 894 C CA . LEU B 1 21 ? -4.535 -9.703 -13.984 1 97 21 LEU B CA 1
ATOM 895 C C . LEU B 1 21 ? -5.855 -8.984 -13.711 1 97 21 LEU B C 1
ATOM 897 O O . LEU B 1 21 ? -5.934 -8.133 -12.828 1 97 21 LEU B O 1
ATOM 901 N N . ALA B 1 22 ? -6.809 -9.352 -14.539 1 97.94 22 ALA B N 1
ATOM 902 C CA . ALA B 1 22 ? -8.18 -8.891 -14.344 1 97.94 22 ALA B CA 1
ATOM 903 C C . ALA B 1 22 ? -9 -9.922 -13.57 1 97.94 22 ALA B C 1
ATOM 905 O O . ALA B 1 22 ? -9 -11.109 -13.914 1 97.94 22 ALA B O 1
ATOM 906 N N . VAL B 1 23 ? -9.633 -9.438 -12.523 1 97.75 23 VAL B N 1
ATOM 907 C CA . VAL B 1 23 ? -10.477 -10.312 -11.719 1 97.75 23 VAL B CA 1
ATOM 908 C C . VAL B 1 23 ? -11.844 -9.672 -11.5 1 97.75 23 VAL B C 1
ATOM 910 O O . VAL B 1 23 ? -12.008 -8.469 -11.734 1 97.75 23 VAL B O 1
ATOM 913 N N . GLU B 1 24 ? -12.758 -10.492 -11.078 1 97.69 24 GLU B N 1
ATOM 914 C CA . GLU B 1 24 ? -14.078 -9.945 -10.781 1 97.69 24 GLU B CA 1
ATOM 915 C C . GLU B 1 24 ? -14.047 -9.055 -9.547 1 97.69 24 GLU B C 1
ATOM 917 O O . GLU B 1 24 ? -13.352 -9.359 -8.57 1 97.69 24 GLU B O 1
ATOM 922 N N . GLU B 1 25 ? -14.812 -7.984 -9.617 1 95.75 25 GLU B N 1
ATOM 923 C CA . GLU B 1 25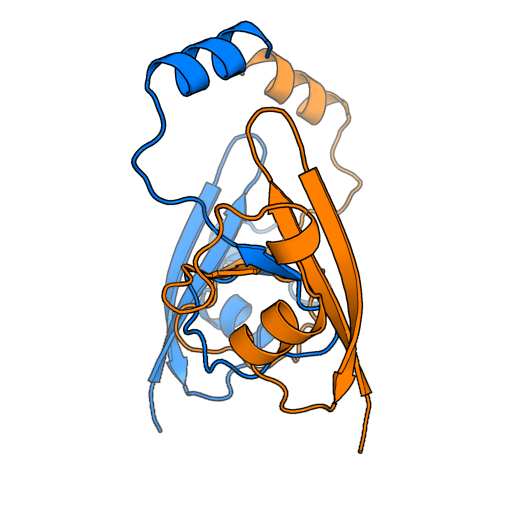 ? -15.016 -7.191 -8.406 1 95.75 25 GLU B CA 1
ATOM 924 C C . GLU B 1 25 ? -15.477 -8.062 -7.242 1 95.75 25 GLU B C 1
ATOM 926 O O . GLU B 1 25 ? -16.359 -8.914 -7.41 1 95.75 25 GLU B O 1
ATOM 931 N N . GLY B 1 26 ? -14.914 -7.914 -6.094 1 94.31 26 GLY B N 1
ATOM 932 C CA . GLY B 1 26 ? -15.242 -8.75 -4.945 1 94.31 26 GLY B CA 1
ATOM 933 C C . GLY B 1 26 ? -14.227 -9.844 -4.695 1 94.31 26 GLY B C 1
ATOM 934 O O . GLY B 1 26 ? -14.25 -10.484 -3.643 1 94.31 26 GLY B O 1
ATOM 935 N N . THR B 1 27 ? -13.367 -10.07 -5.645 1 97.06 27 THR B N 1
ATOM 936 C CA . THR B 1 27 ? -12.297 -11.047 -5.465 1 97.06 27 THR B CA 1
ATOM 937 C C . THR B 1 27 ? -11.414 -10.672 -4.277 1 97.06 27 THR B C 1
ATOM 939 O O . THR B 1 27 ? -11.078 -9.5 -4.09 1 97.06 27 THR B O 1
ATOM 942 N N . THR B 1 28 ? -11.07 -11.656 -3.463 1 96.19 28 THR B N 1
ATOM 943 C CA . THR B 1 28 ? -10.242 -11.406 -2.287 1 96.19 28 THR B CA 1
ATOM 944 C C . THR B 1 28 ? -8.758 -11.5 -2.639 1 96.19 28 THR B C 1
ATOM 946 O O . THR B 1 28 ? -8.398 -11.977 -3.715 1 96.19 28 THR B O 1
ATOM 949 N N . ALA B 1 29 ? -7.984 -11.062 -1.727 1 95.31 29 ALA B N 1
ATOM 950 C CA . ALA B 1 29 ? -6.539 -11.125 -1.911 1 95.31 29 ALA B CA 1
ATOM 951 C C . ALA B 1 29 ? -6.082 -12.562 -2.17 1 95.31 29 ALA B C 1
ATOM 953 O O . ALA B 1 29 ? -5.328 -12.82 -3.111 1 95.31 29 ALA B O 1
ATOM 954 N N . GLN B 1 30 ? -6.535 -13.477 -1.395 1 96.81 30 GLN B N 1
ATOM 955 C CA . GLN B 1 30 ? -6.141 -14.867 -1.564 1 96.81 30 GLN B CA 1
ATOM 956 C C . GLN B 1 30 ? -6.59 -15.406 -2.92 1 96.81 30 GLN B C 1
ATOM 958 O O . GLN B 1 30 ? -5.824 -16.078 -3.609 1 96.81 30 GLN B O 1
ATOM 963 N N . GLN B 1 31 ? -7.816 -15.125 -3.248 1 97.81 31 GLN B N 1
ATOM 964 C CA . GLN B 1 31 ? -8.344 -15.602 -4.523 1 97.81 31 GLN B CA 1
ATOM 965 C C . GLN B 1 31 ? -7.516 -15.07 -5.691 1 97.81 31 GLN B C 1
ATOM 967 O O . GLN B 1 31 ? -7.27 -15.789 -6.66 1 97.81 31 GLN B O 1
ATOM 972 N N . ALA B 1 32 ? -7.137 -13.805 -5.59 1 97.69 32 ALA B N 1
ATOM 973 C CA . ALA B 1 32 ? -6.328 -13.203 -6.645 1 97.69 32 ALA B CA 1
ATOM 974 C C . ALA B 1 32 ? -4.957 -13.867 -6.73 1 97.69 32 ALA B C 1
ATOM 976 O O . ALA B 1 32 ? -4.449 -14.117 -7.824 1 97.69 32 ALA B O 1
ATOM 977 N N . VAL B 1 33 ? -4.355 -14.141 -5.613 1 97.88 33 VAL B N 1
ATOM 978 C CA . VAL B 1 33 ? -3.061 -14.812 -5.582 1 97.88 33 VAL B CA 1
ATOM 979 C C . VAL B 1 33 ? -3.176 -16.188 -6.242 1 97.88 33 VAL B C 1
ATOM 981 O O . VAL B 1 33 ? -2.324 -16.562 -7.047 1 97.88 33 VAL B O 1
ATOM 984 N N . LEU B 1 34 ? -4.195 -16.906 -5.938 1 97.81 34 LEU B N 1
ATOM 985 C CA . LEU B 1 34 ? -4.422 -18.234 -6.523 1 97.81 34 LEU B CA 1
ATOM 986 C C . LEU B 1 34 ? -4.629 -18.125 -8.031 1 97.81 34 LEU B C 1
ATOM 988 O O . LEU B 1 34 ? -4.055 -18.906 -8.797 1 97.81 34 LEU B O 1
ATOM 992 N N . ALA B 1 35 ? -5.344 -17.141 -8.406 1 98.06 35 ALA B N 1
ATOM 993 C CA . ALA B 1 35 ? -5.629 -16.938 -9.82 1 98.06 35 ALA B CA 1
ATOM 994 C C . ALA B 1 35 ? -4.355 -16.625 -10.602 1 98.06 35 ALA B C 1
ATOM 996 O O . ALA B 1 35 ? -4.234 -16.984 -11.773 1 98.06 35 ALA B O 1
ATOM 997 N N . ALA B 1 36 ? -3.465 -16 -9.977 1 98.12 36 ALA B N 1
ATOM 998 C CA . ALA B 1 36 ? -2.219 -15.578 -10.609 1 98.12 36 ALA B CA 1
ATOM 999 C C . ALA B 1 36 ? -1.273 -16.766 -10.797 1 98.12 36 ALA B C 1
ATOM 1001 O O . ALA B 1 36 ? -0.284 -16.672 -11.523 1 98.12 36 ALA B O 1
ATOM 1002 N N . LYS B 1 37 ? -1.523 -17.859 -10.055 1 97.75 37 LYS B N 1
ATOM 1003 C CA . LYS B 1 37 ? -0.694 -19.062 -10.117 1 97.75 37 LYS B CA 1
ATOM 1004 C C . LYS B 1 37 ? 0.766 -18.734 -9.82 1 97.75 37 LYS B C 1
ATOM 1006 O O . LYS B 1 37 ? 1.671 -19.25 -10.477 1 97.75 37 LYS B O 1
ATOM 1011 N N . ILE B 1 38 ? 0.976 -17.906 -8.922 1 96.56 38 ILE B N 1
ATOM 1012 C CA . ILE B 1 38 ? 2.301 -17.422 -8.547 1 96.56 38 ILE B CA 1
ATOM 1013 C C . ILE B 1 38 ? 3.166 -18.594 -8.094 1 96.56 38 ILE B C 1
ATOM 1015 O O . ILE B 1 38 ? 4.387 -18.578 -8.258 1 96.56 38 ILE B O 1
ATOM 1019 N N . ALA B 1 39 ? 2.609 -19.656 -7.559 1 95.31 39 ALA B N 1
ATOM 1020 C CA . ALA B 1 39 ? 3.332 -20.812 -7.059 1 95.31 39 ALA B CA 1
ATOM 1021 C C . ALA B 1 39 ? 4.016 -21.578 -8.195 1 95.31 39 ALA B C 1
ATOM 1023 O O . ALA B 1 39 ? 4.938 -22.359 -7.961 1 95.31 39 ALA B O 1
ATOM 1024 N N . ASP B 1 40 ? 3.572 -21.359 -9.406 1 96.31 40 ASP B N 1
ATOM 1025 C CA . ASP B 1 40 ? 4.25 -21.938 -10.562 1 96.31 40 ASP B CA 1
ATOM 1026 C C . ASP B 1 40 ? 5.664 -21.375 -10.711 1 96.31 40 ASP B C 1
ATOM 1028 O O . ASP B 1 40 ? 6.559 -22.062 -11.203 1 96.31 40 ASP B O 1
ATOM 1032 N N . PHE B 1 41 ? 5.832 -20.219 -10.273 1 94.56 41 PHE B N 1
ATOM 1033 C CA . PHE B 1 41 ? 7.121 -19.547 -10.383 1 94.56 41 PHE B CA 1
ATOM 1034 C C . PHE B 1 41 ? 7.922 -19.688 -9.094 1 94.56 41 PHE B C 1
ATOM 1036 O O . PHE B 1 41 ? 9.156 -19.672 -9.125 1 94.56 41 PHE B O 1
ATOM 1043 N N . PHE B 1 42 ? 7.211 -19.75 -7.992 1 94.94 42 PHE B N 1
ATOM 1044 C CA . PHE B 1 42 ? 7.812 -19.891 -6.668 1 94.94 42 PHE B CA 1
ATOM 1045 C C . PHE B 1 42 ? 7.152 -21.031 -5.895 1 94.94 42 PHE B C 1
ATOM 1047 O O . PHE B 1 42 ? 6.312 -20.781 -5.027 1 94.94 42 PHE B O 1
ATOM 1054 N N . PRO B 1 43 ? 7.605 -22.156 -6.102 1 94.38 43 PRO B N 1
ATOM 1055 C CA . PRO B 1 43 ? 6.973 -23.328 -5.484 1 94.38 43 PRO B CA 1
ATOM 1056 C C . PRO B 1 43 ? 7.086 -23.312 -3.961 1 94.38 43 PRO B C 1
ATOM 1058 O O . PRO B 1 43 ? 6.371 -24.062 -3.283 1 94.38 43 PRO B O 1
ATOM 1061 N N . GLU B 1 44 ? 7.895 -22.531 -3.396 1 91.69 44 GLU B N 1
ATOM 1062 C CA . GLU B 1 44 ? 8.102 -22.469 -1.954 1 91.69 44 GLU B CA 1
ATOM 1063 C C . GLU B 1 44 ? 6.953 -21.734 -1.264 1 91.69 44 GLU B C 1
ATOM 1065 O O . GLU B 1 44 ? 6.809 -21.812 -0.041 1 91.69 44 GLU B O 1
ATOM 1070 N N . ILE B 1 45 ? 6.211 -21.047 -2 1 93.69 45 ILE B N 1
ATOM 1071 C CA . ILE B 1 45 ? 5.094 -20.312 -1.409 1 93.69 45 ILE B CA 1
ATOM 1072 C C . ILE B 1 45 ? 4.023 -21.297 -0.938 1 93.69 45 ILE B C 1
ATOM 1074 O O . ILE B 1 45 ? 3.57 -22.141 -1.709 1 93.69 45 ILE B O 1
ATOM 1078 N N . ASP B 1 46 ? 3.678 -21.156 0.299 1 93.56 46 ASP B N 1
ATOM 1079 C CA . ASP B 1 46 ? 2.557 -21.922 0.829 1 93.56 46 ASP B CA 1
ATOM 1080 C C . ASP B 1 46 ? 1.239 -21.172 0.642 1 93.56 46 ASP B C 1
ATOM 1082 O O . ASP B 1 46 ? 0.952 -20.219 1.369 1 93.56 46 ASP B O 1
ATOM 1086 N N . LEU B 1 47 ? 0.389 -21.625 -0.212 1 93.44 47 LEU B N 1
ATOM 1087 C CA . LEU B 1 47 ? -0.838 -20.938 -0.595 1 93.44 47 LEU B CA 1
ATOM 1088 C C . LEU B 1 47 ? -1.875 -21.016 0.521 1 93.44 47 LEU B C 1
ATOM 1090 O O . LEU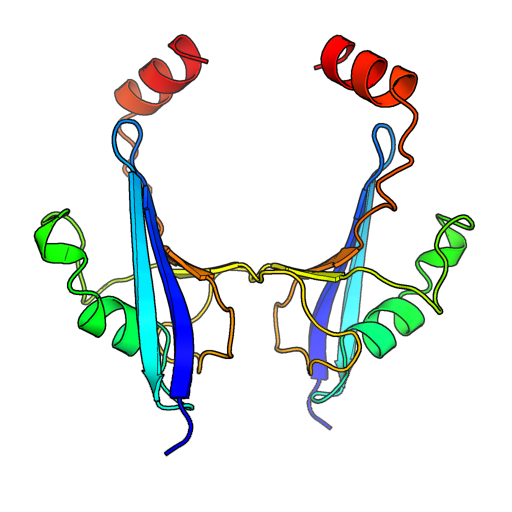 B 1 47 ? -2.863 -20.266 0.506 1 93.44 47 LEU B O 1
ATOM 1094 N N . ASN B 1 48 ? -1.634 -21.906 1.488 1 91.25 48 ASN B N 1
ATOM 1095 C CA . ASN B 1 48 ? -2.553 -22.031 2.615 1 91.25 48 ASN B CA 1
ATOM 1096 C C . ASN B 1 48 ? -2.172 -21.094 3.756 1 91.25 48 ASN B C 1
ATOM 1098 O O . ASN B 1 48 ? -2.953 -20.891 4.688 1 91.25 48 ASN B O 1
ATOM 1102 N N . GLN B 1 49 ? -0.998 -20.625 3.738 1 91 49 GLN B N 1
ATOM 1103 C CA . GLN B 1 49 ? -0.497 -19.719 4.762 1 91 49 GLN B CA 1
ATOM 1104 C C . GLN B 1 49 ? 0.164 -18.484 4.133 1 91 49 GLN B C 1
ATOM 1106 O O . GLN B 1 49 ? 1.39 -18.359 4.152 1 91 49 GLN B O 1
ATOM 1111 N N . LEU B 1 50 ? -0.629 -17.609 3.75 1 93.44 50 LEU B N 1
ATOM 1112 C CA . LEU B 1 50 ? -0.127 -16.438 3.055 1 93.44 50 LEU B CA 1
ATOM 1113 C C . LEU B 1 50 ? -0.08 -15.234 3.992 1 93.44 50 LEU B C 1
ATOM 1115 O O . LEU B 1 50 ? -1.058 -14.938 4.684 1 93.44 50 LEU B O 1
ATOM 1119 N N . ASP B 1 51 ? 1.046 -14.625 4.074 1 90.69 51 ASP B N 1
ATOM 1120 C CA . ASP B 1 51 ? 1.147 -13.273 4.621 1 90.69 51 ASP B CA 1
ATOM 1121 C C . ASP B 1 51 ? 1.107 -12.227 3.514 1 90.69 51 ASP B C 1
ATOM 1123 O O . ASP B 1 51 ? 1.987 -12.195 2.65 1 90.69 51 ASP B O 1
ATOM 1127 N N . LEU B 1 52 ? 0.046 -11.414 3.598 1 92.25 52 LEU B N 1
ATOM 1128 C CA . LEU B 1 52 ? -0.194 -10.523 2.469 1 92.25 52 LEU B CA 1
ATOM 1129 C C . LEU B 1 52 ? -0.26 -9.07 2.928 1 92.25 52 LEU B C 1
ATOM 1131 O O . LEU B 1 52 ? -0.637 -8.789 4.066 1 92.25 52 LEU B O 1
ATOM 1135 N N . GLY B 1 53 ? 0.09 -8.234 2.055 1 89.56 53 GLY B N 1
ATOM 1136 C CA . GLY B 1 53 ? -0.145 -6.805 2.184 1 89.56 53 GLY B CA 1
ATOM 1137 C C . GLY B 1 53 ? -0.678 -6.172 0.912 1 89.56 53 GLY B C 1
ATOM 1138 O O . GLY B 1 53 ? -0.368 -6.629 -0.191 1 89.56 53 GLY B O 1
ATOM 1139 N N . ILE B 1 54 ? -1.506 -5.305 1.058 1 87.62 54 ILE B N 1
ATOM 1140 C CA . ILE B 1 54 ? -2.01 -4.57 -0.096 1 87.62 54 ILE B CA 1
ATOM 1141 C C . ILE B 1 54 ? -1.363 -3.186 -0.147 1 87.62 54 ILE B C 1
ATOM 1143 O O . ILE B 1 54 ? -1.302 -2.486 0.866 1 87.62 54 ILE B O 1
ATOM 1147 N N . PHE B 1 55 ? -0.592 -2.996 -1.066 1 76.5 55 PHE B N 1
ATOM 1148 C CA . PHE B 1 55 ? 0.013 -1.689 -1.293 1 76.5 55 PHE B CA 1
ATOM 1149 C C . PHE B 1 55 ? -0.658 -0.979 -2.463 1 76.5 55 PHE B C 1
ATOM 1151 O O . PHE B 1 55 ? -1.087 -1.621 -3.424 1 76.5 55 PHE B O 1
ATOM 1158 N N . SER B 1 56 ? -1.307 0.224 -2.029 1 63.88 56 SER B N 1
ATOM 1159 C CA . SER B 1 56 ? -2.078 0.943 -3.037 1 63.88 56 SER B CA 1
ATOM 1160 C C . SER B 1 56 ? -1.166 1.703 -3.994 1 63.88 56 SER B C 1
ATOM 1162 O O . SER B 1 56 ? -0.051 2.08 -3.629 1 63.88 56 SER B O 1
ATOM 1164 N N . GLN B 1 57 ? -1.529 1.514 -5.316 1 66 57 GLN B N 1
ATOM 1165 C CA . GLN B 1 57 ? -1.23 2.543 -6.309 1 66 57 GLN B CA 1
ATOM 1166 C C . GLN B 1 57 ? -1.823 3.889 -5.898 1 66 57 GLN B C 1
ATOM 1168 O O . GLN B 1 57 ? -2.701 3.949 -5.035 1 66 57 GLN B O 1
ATOM 1173 N N . PRO B 1 58 ? -1.549 4.859 -6.52 1 76.44 58 PRO B N 1
ATOM 1174 C CA . PRO B 1 58 ? -2.273 6.129 -6.422 1 76.44 58 PRO B CA 1
ATOM 1175 C C . PRO B 1 58 ? -3.775 5.938 -6.23 1 76.44 58 PRO B C 1
ATOM 1177 O O . PRO B 1 58 ? -4.363 5.023 -6.809 1 76.44 58 PRO B O 1
ATOM 1180 N N . CYS B 1 59 ? -4.344 6.477 -5.105 1 84.56 59 CYS B N 1
ATOM 1181 C CA . CYS B 1 59 ? -5.773 6.359 -4.848 1 84.56 59 CYS B CA 1
ATOM 1182 C C . CYS B 1 59 ? -6.48 7.695 -5.055 1 84.56 59 CYS B C 1
ATOM 1184 O O . CYS B 1 59 ? -5.863 8.75 -4.926 1 84.56 59 CYS B O 1
ATOM 1186 N N . ARG B 1 60 ? -7.742 7.555 -5.332 1 88.06 60 ARG B N 1
ATOM 1187 C CA . ARG B 1 60 ? -8.555 8.758 -5.422 1 88.06 60 ARG B CA 1
ATOM 1188 C C . ARG B 1 60 ? -8.805 9.359 -4.039 1 88.06 60 ARG B C 1
ATOM 1190 O O . ARG B 1 60 ? -8.859 8.633 -3.045 1 88.06 60 ARG B O 1
ATOM 1197 N N . ALA B 1 61 ? -9.062 10.609 -4.062 1 92.12 61 ALA B N 1
ATOM 1198 C CA . ALA B 1 61 ? -9.344 11.32 -2.818 1 92.12 61 ALA B CA 1
ATOM 1199 C C . ALA B 1 61 ? -10.617 10.789 -2.168 1 92.12 61 ALA B C 1
ATOM 1201 O O . ALA B 1 61 ? -10.75 10.797 -0.94 1 92.12 61 ALA B O 1
ATOM 1202 N N . ASP B 1 62 ? -11.539 10.242 -2.916 1 93.38 62 ASP B N 1
ATOM 1203 C CA . ASP B 1 62 ? -12.844 9.828 -2.396 1 93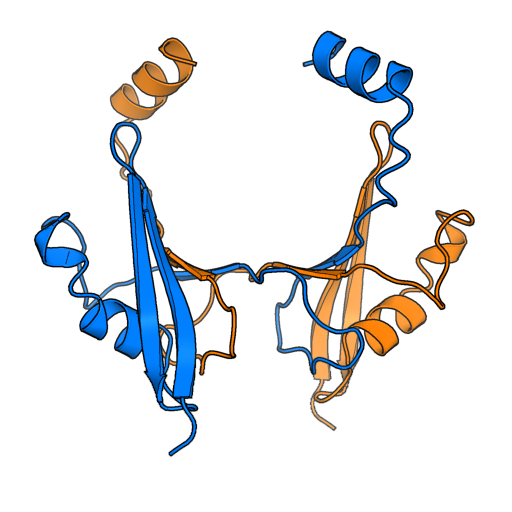.38 62 ASP B CA 1
ATOM 1204 C C . ASP B 1 62 ? -12.859 8.328 -2.09 1 93.38 62 ASP B C 1
ATOM 1206 O O . ASP B 1 62 ? -13.914 7.762 -1.813 1 93.38 62 ASP B O 1
ATOM 1210 N N . THR B 1 63 ? -11.742 7.652 -2.117 1 89.88 63 THR B N 1
ATOM 1211 C CA . THR B 1 63 ? -11.672 6.23 -1.8 1 89.88 63 THR B CA 1
ATOM 1212 C C . THR B 1 63 ? -12.016 5.984 -0.335 1 89.88 63 THR B C 1
ATOM 1214 O O . THR B 1 63 ? -11.367 6.527 0.563 1 89.88 63 THR B O 1
ATOM 1217 N N . PRO B 1 64 ? -13 5.156 -0.077 1 91.31 64 PRO B N 1
ATOM 1218 C CA . PRO B 1 64 ? -13.266 4.809 1.321 1 91.31 64 PRO B CA 1
ATOM 1219 C C . PRO B 1 64 ? -12.133 3.994 1.948 1 91.31 64 PRO B C 1
ATOM 1221 O O . PRO B 1 64 ? -11.602 3.076 1.315 1 91.31 64 PRO B O 1
ATOM 1224 N N . LEU B 1 65 ? -11.836 4.305 3.166 1 90.94 65 LEU B N 1
ATOM 1225 C CA . LEU B 1 65 ? -10.711 3.66 3.838 1 90.94 65 LEU B CA 1
ATOM 1226 C C . LEU B 1 65 ? -11.172 2.428 4.609 1 90.94 65 LEU B C 1
ATOM 1228 O O . LEU B 1 65 ? -12.344 2.318 4.969 1 90.94 65 LEU B O 1
ATOM 1232 N N . ARG B 1 66 ? -10.273 1.536 4.844 1 88.12 66 ARG B N 1
ATOM 1233 C CA . ARG B 1 66 ? -10.461 0.357 5.68 1 88.12 66 ARG B CA 1
ATOM 1234 C C . ARG B 1 66 ? -9.586 0.428 6.93 1 88.12 66 ARG B C 1
ATOM 1236 O O . ARG B 1 66 ? -8.664 1.24 7 1 88.12 66 ARG B O 1
ATOM 1243 N N . ASP B 1 67 ? -9.992 -0.41 7.824 1 89.62 67 ASP B N 1
ATOM 1244 C CA . ASP B 1 67 ? -9.203 -0.459 9.055 1 89.62 67 ASP B CA 1
ATOM 1245 C C . ASP B 1 67 ? -7.758 -0.838 8.758 1 89.62 67 ASP B C 1
ATOM 1247 O O . ASP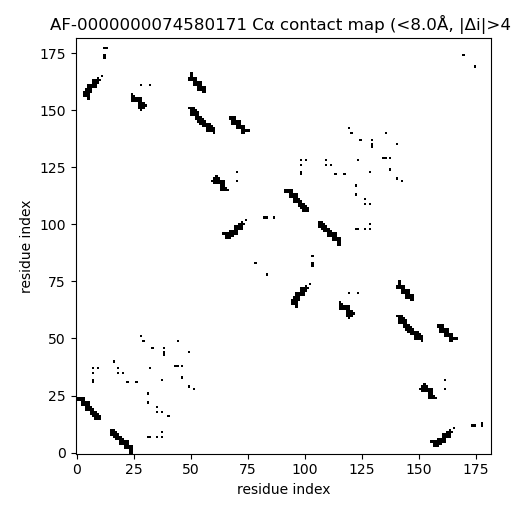 B 1 67 ? -7.496 -1.805 8.039 1 89.62 67 ASP B O 1
ATOM 1251 N N . GLY B 1 68 ? -6.852 -0.037 9.273 1 88.31 68 GLY B N 1
ATOM 1252 C CA . GLY B 1 68 ? -5.434 -0.337 9.125 1 88.31 68 GLY B CA 1
ATOM 1253 C C . GLY B 1 68 ? -4.805 0.336 7.922 1 88.31 68 GLY B C 1
ATOM 1254 O O . GLY B 1 68 ? -3.586 0.274 7.738 1 88.31 68 GLY B O 1
ATOM 1255 N N . ASP B 1 69 ? -5.543 1.039 7.055 1 89.75 69 ASP B N 1
ATOM 1256 C CA . ASP B 1 69 ? -4.973 1.706 5.887 1 89.75 69 ASP B CA 1
ATOM 1257 C C . ASP B 1 69 ? -4.004 2.809 6.305 1 89.75 69 ASP B C 1
ATOM 1259 O O . ASP B 1 69 ? -4.25 3.529 7.273 1 89.75 69 ASP B O 1
ATOM 1263 N N . ARG B 1 70 ? -2.898 2.83 5.566 1 90.38 70 ARG B N 1
ATOM 1264 C CA . ARG B 1 70 ? -1.982 3.963 5.645 1 90.38 70 ARG B CA 1
ATOM 1265 C C . ARG B 1 70 ? -2.094 4.848 4.406 1 90.38 70 ARG B C 1
ATOM 1267 O O . ARG B 1 70 ? -1.82 4.398 3.293 1 90.38 70 ARG B O 1
ATOM 1274 N N . VAL B 1 71 ? -2.516 6.023 4.625 1 93.25 71 VAL B N 1
ATOM 1275 C CA . VAL B 1 71 ? -2.633 6.98 3.529 1 93.25 71 VAL B CA 1
ATOM 1276 C C . VAL B 1 71 ? -1.352 7.809 3.424 1 93.25 71 VAL B C 1
ATOM 1278 O O . VAL B 1 71 ? -0.994 8.531 4.355 1 93.25 71 VAL B O 1
ATOM 1281 N N . GLU B 1 72 ? -0.788 7.656 2.293 1 92.06 72 GLU B N 1
ATOM 1282 C CA . GLU B 1 72 ? 0.411 8.445 2.012 1 92.06 72 GLU B CA 1
ATOM 1283 C C . GLU B 1 72 ? 0.095 9.625 1.1 1 92.06 72 GLU B C 1
ATOM 1285 O O . GLU B 1 72 ? -0.582 9.469 0.081 1 92.06 72 GLU B O 1
ATOM 1290 N N . ILE B 1 73 ? 0.579 10.82 1.492 1 93.12 73 ILE B N 1
ATOM 1291 C CA . ILE B 1 73 ? 0.456 12.016 0.667 1 93.12 73 ILE B CA 1
ATOM 1292 C C . ILE B 1 73 ? 1.738 12.227 -0.136 1 93.12 73 ILE B C 1
ATOM 1294 O O . ILE B 1 73 ? 2.818 12.391 0.437 1 93.12 73 ILE B O 1
ATOM 1298 N N . TYR B 1 74 ? 1.542 12.305 -1.388 1 90.62 74 TYR B N 1
ATOM 1299 C CA . TYR B 1 74 ? 2.697 12.461 -2.264 1 90.62 74 TYR B CA 1
ATOM 1300 C C . TYR B 1 74 ? 3.041 13.93 -2.461 1 90.62 74 TYR B C 1
ATOM 1302 O O . TYR B 1 74 ? 2.148 14.781 -2.525 1 90.62 74 TYR B O 1
ATOM 1310 N N . ARG B 1 75 ? 4.273 14.18 -2.51 1 86.94 75 ARG B N 1
ATOM 1311 C CA . ARG B 1 75 ? 4.738 15.539 -2.785 1 86.94 75 ARG B CA 1
ATOM 1312 C C . ARG B 1 75 ? 4.637 15.859 -4.273 1 86.94 75 ARG B C 1
ATOM 1314 O O . ARG B 1 75 ? 4.801 14.977 -5.117 1 86.94 75 ARG B O 1
ATOM 1321 N N . PRO B 1 76 ? 4.25 17.125 -4.555 1 76.81 76 PRO B N 1
ATOM 1322 C CA . PRO B 1 76 ? 4.273 17.516 -5.969 1 76.81 76 PRO B CA 1
ATOM 1323 C C . PRO B 1 76 ? 5.664 17.391 -6.59 1 76.81 76 PRO B C 1
ATOM 1325 O O . PRO B 1 76 ? 6.672 17.516 -5.887 1 76.81 76 PRO B O 1
ATOM 1328 N N . LEU B 1 77 ? 5.805 16.688 -7.758 1 62.19 77 LEU B N 1
ATOM 1329 C CA . LEU B 1 77 ? 7.051 16.453 -8.477 1 62.19 77 LEU B CA 1
ATOM 1330 C C . LEU B 1 77 ? 7.938 17.703 -8.438 1 62.19 77 LEU B C 1
ATOM 1332 O O . LEU B 1 77 ? 9.156 17.609 -8.625 1 62.19 77 LEU B O 1
ATOM 1336 N N . ARG B 1 78 ? 7.629 18.906 -8.383 1 61.16 78 ARG B N 1
ATOM 1337 C CA . ARG B 1 78 ? 8.562 20.016 -8.461 1 61.16 78 ARG B CA 1
ATOM 1338 C C . ARG B 1 78 ? 9.602 19.938 -7.348 1 61.16 78 ARG B C 1
ATOM 1340 O O . ARG B 1 78 ? 9.969 20.969 -6.762 1 61.16 78 ARG B O 1
ATOM 1347 N N . CYS B 1 79 ? 9.742 18.75 -6.812 1 53.16 79 CYS B N 1
ATOM 1348 C CA . CYS B 1 79 ? 10.789 18.797 -5.793 1 53.16 79 CYS B CA 1
ATOM 1349 C C . CYS B 1 79 ? 12.109 19.281 -6.379 1 53.16 79 CYS B C 1
ATOM 1351 O O . CYS B 1 79 ? 12.469 18.906 -7.496 1 53.16 79 CYS B O 1
ATOM 1353 N N . ASP B 1 80 ? 12.797 20.219 -5.766 1 54.34 80 ASP B N 1
ATOM 1354 C CA . ASP B 1 80 ? 14.07 20.859 -6.078 1 54.34 80 ASP B CA 1
ATOM 1355 C C . ASP B 1 80 ? 15.188 19.828 -6.207 1 54.34 80 ASP B C 1
ATOM 1357 O O . ASP B 1 80 ? 15.43 19.047 -5.281 1 54.34 80 ASP B O 1
ATOM 1361 N N . PRO B 1 81 ? 15.617 19.578 -7.445 1 54.22 81 PRO B N 1
ATOM 1362 C CA . PRO B 1 81 ? 16.781 18.719 -7.652 1 54.22 81 PRO B CA 1
ATOM 1363 C C . PRO B 1 81 ? 17.812 18.844 -6.535 1 54.22 81 PRO B C 1
ATOM 1365 O O . PRO B 1 81 ? 18.484 17.859 -6.207 1 54.22 81 PRO B O 1
ATOM 1368 N N . LYS B 1 82 ? 17.922 19.953 -6.059 1 56.97 82 LYS B N 1
ATOM 1369 C CA . LYS B 1 82 ? 18.891 20.172 -4.988 1 56.97 82 LYS B CA 1
ATOM 1370 C C . LYS B 1 82 ? 18.5 19.391 -3.734 1 56.97 82 LYS B C 1
ATOM 1372 O O . LYS B 1 82 ? 19.359 18.812 -3.066 1 56.97 82 LYS B O 1
ATOM 1377 N N . GLU B 1 83 ? 17.375 19.375 -3.521 1 53.25 83 GLU B N 1
ATOM 1378 C CA . GLU B 1 83 ? 16.906 18.656 -2.342 1 53.25 83 GLU B CA 1
ATOM 1379 C C . GLU B 1 83 ? 17.047 17.141 -2.527 1 53.25 83 GLU B C 1
ATOM 1381 O O . GLU B 1 83 ? 17.422 16.438 -1.598 1 53.25 83 GLU B O 1
ATOM 1386 N N . MET B 1 84 ? 16.719 16.672 -3.662 1 51.81 84 MET B N 1
ATOM 1387 C CA . MET B 1 84 ? 16.969 15.266 -3.98 1 51.81 84 MET B CA 1
ATOM 1388 C C . MET B 1 84 ? 18.438 14.922 -3.814 1 51.81 84 MET B C 1
ATOM 1390 O O . MET B 1 84 ? 18.781 13.844 -3.33 1 51.81 84 MET B O 1
ATOM 1394 N N . ARG B 1 85 ? 19.25 15.75 -4.223 1 55.06 85 ARG B N 1
ATOM 1395 C CA . ARG B 1 85 ? 20.688 15.578 -4.082 1 55.06 85 ARG B CA 1
ATOM 1396 C C . ARG B 1 85 ? 21.094 15.625 -2.617 1 55.06 85 ARG B C 1
ATOM 1398 O O . ARG B 1 85 ? 22 14.891 -2.197 1 55.06 85 ARG B O 1
ATOM 1405 N N . ARG B 1 86 ? 20.672 16.453 -1.921 1 51.22 86 ARG B N 1
ATOM 1406 C CA . ARG B 1 86 ? 21 16.562 -0.503 1 51.22 86 ARG B CA 1
ATOM 1407 C C . ARG B 1 86 ? 20.547 15.328 0.267 1 51.22 8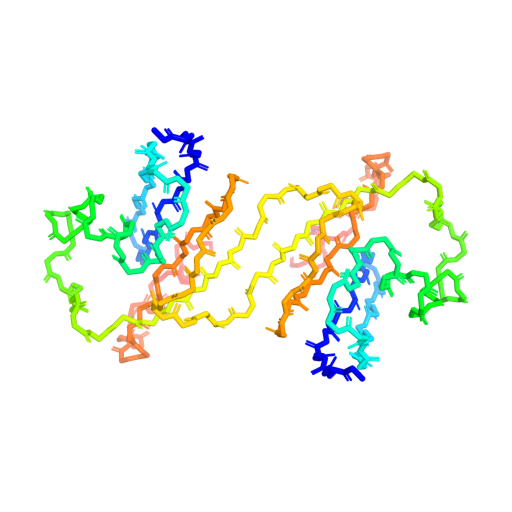6 ARG B C 1
ATOM 1409 O O . ARG B 1 86 ? 21.266 14.828 1.134 1 51.22 86 ARG B O 1
ATOM 1416 N N . GLN B 1 87 ? 19.547 14.805 0 1 47.81 87 GLN B N 1
ATOM 1417 C CA . GLN B 1 87 ? 19.031 13.594 0.635 1 47.81 87 GLN B CA 1
ATOM 1418 C C . GLN B 1 87 ? 19.844 12.375 0.24 1 47.81 87 GLN B C 1
ATOM 1420 O O . GLN B 1 87 ? 20.062 11.477 1.057 1 47.81 87 GLN B O 1
ATOM 1425 N N . ARG B 1 88 ? 20.109 12.242 -0.986 1 47.19 88 ARG B N 1
ATOM 1426 C CA . ARG B 1 88 ? 20.984 11.156 -1.396 1 47.19 88 ARG B CA 1
ATOM 1427 C C . ARG B 1 88 ? 22.359 11.266 -0.723 1 47.19 88 ARG B C 1
ATOM 1429 O O . ARG B 1 88 ? 23.062 10.266 -0.567 1 47.19 88 ARG B O 1
ATOM 1436 N N . ALA B 1 89 ? 22.797 12.445 -0.494 1 50.03 89 ALA B N 1
ATOM 1437 C CA . ALA B 1 89 ? 24.078 12.656 0.163 1 50.03 89 ALA B CA 1
ATOM 1438 C C . ALA B 1 89 ? 23.984 12.359 1.658 1 50.03 89 ALA B C 1
ATOM 1440 O O . ALA B 1 89 ? 24.969 11.961 2.281 1 50.03 89 ALA B O 1
ATOM 1441 N N . ARG B 1 90 ? 22.922 12.508 2.268 1 44.16 90 ARG B N 1
ATOM 1442 C CA . ARG B 1 90 ? 22.828 12.234 3.697 1 44.16 90 ARG B CA 1
ATOM 1443 C C . ARG B 1 90 ? 22.453 10.781 3.951 1 44.16 90 ARG B C 1
ATOM 1445 O O . ARG B 1 90 ? 22.406 10.336 5.102 1 44.16 90 ARG B O 1
ATOM 1452 N N . ARG B 1 91 ? 22.094 9.984 2.891 1 37.97 91 ARG B N 1
ATOM 1453 C CA . ARG B 1 91 ? 21.922 8.57 3.213 1 37.97 91 ARG B CA 1
ATOM 1454 C C . ARG B 1 91 ? 23.234 7.816 3.027 1 37.97 91 ARG B C 1
ATOM 1456 O O . ARG B 1 91 ? 23.969 8.055 2.062 1 37.97 91 ARG B O 1
#